Protein AF-A0A0U9HNI1-F1 (afdb_monomer_lite)

Foldseek 3Di:
DDDDDDDPDDQAQEEDEDEPFQADQDQQQPPDQNVDPGHYHYDYPPPRALVVPDDDDDDDPCVPPPDDDQDFDPPQCVCCCRNVRNHDDDVVSVLVRLLVSLLVCCVVCVPDAEAEDPDSSCRVCLVVSCVNNVHHYHYVSVVVVVVSCVSVPDDDDD

Sequence (158 aa):
MKFKGGYTNYGQTIGILMLDTIFPRLPGDIGNAETFDFPVKYKIVKGAQPNKIMGIGVGWSSYDIPVIIKGMKEDAIFPSVFIGNKPDLDLEILNYEIKEMTEEFITENPDAGAIILECTNMCPFTRMIHDISGLPVFDINNLVNFIHYSVKPRKYII

Secondary structure (DSSP, 8-state):
-------S-----EEEEE-S--S---TTSTTSGGG-SS-EEEEE-TT--HHHH--S-----TTTS-----PPPTT-HHHHHHTTT-S---HHHHHHHHHHHHHHHHHH-TT---EE--SGGGGGGHHHHHHHH-S-EE-HHHHHHHHHHHHS---S--

Organism: NCBI:txid224999

pLDDT: mean 91.51, std 9.07, range [52.62, 98.56]

Radius of gyration: 18.21 Å; chains: 1; bounding box: 40×43×54 Å

Structure (mmCIF, N/CA/C/O backbone):
data_AF-A0A0U9HNI1-F1
#
_entry.id   AF-A0A0U9HNI1-F1
#
loop_
_atom_site.group_PDB
_atom_site.id
_atom_site.type_symbol
_atom_site.label_atom_id
_atom_site.label_alt_id
_atom_site.label_comp_id
_atom_site.label_asym_id
_atom_site.label_entity_id
_atom_site.label_seq_id
_atom_site.pdbx_PDB_ins_code
_atom_site.Cartn_x
_atom_site.Cartn_y
_atom_site.Cartn_z
_atom_site.occupancy
_atom_site.B_iso_or_equiv
_atom_site.auth_seq_id
_atom_site.auth_comp_id
_atom_site.auth_asym_id
_atom_site.auth_atom_id
_atom_site.pdbx_PDB_model_num
ATOM 1 N N . MET A 1 1 ? 9.186 -17.633 -36.500 1.00 71.75 1 MET A N 1
ATOM 2 C CA . MET A 1 1 ? 8.916 -16.688 -35.392 1.00 71.75 1 MET A CA 1
ATOM 3 C C . MET A 1 1 ? 9.961 -15.580 -35.452 1.00 71.75 1 MET A C 1
ATOM 5 O O . MET A 1 1 ? 11.132 -15.910 -35.574 1.00 71.75 1 MET A O 1
ATOM 9 N N . LYS A 1 2 ? 9.571 -14.298 -35.470 1.00 84.38 2 LYS A N 1
ATOM 10 C CA . LYS A 1 2 ? 10.513 -13.161 -35.432 1.00 84.38 2 LYS A CA 1
ATOM 11 C C . LYS A 1 2 ? 10.473 -12.548 -34.032 1.00 84.38 2 LYS A C 1
ATOM 13 O O . LYS A 1 2 ? 9.384 -12.291 -33.531 1.00 84.38 2 LYS A O 1
ATOM 18 N N . PHE A 1 3 ? 11.633 -12.314 -33.428 1.00 86.81 3 PHE A N 1
ATOM 19 C CA . PHE A 1 3 ? 11.764 -11.659 -32.125 1.00 86.81 3 PHE A CA 1
ATOM 20 C C . PHE A 1 3 ? 12.375 -10.268 -32.310 1.00 86.81 3 PHE A C 1
ATOM 22 O O . PHE A 1 3 ? 13.260 -10.090 -33.146 1.00 86.81 3 PHE A O 1
ATOM 29 N N . LYS A 1 4 ? 11.901 -9.280 -31.542 1.00 88.50 4 LYS A N 1
ATOM 30 C CA . LYS A 1 4 ? 12.436 -7.913 -31.539 1.00 88.50 4 LYS A CA 1
ATOM 31 C C . LYS A 1 4 ? 13.211 -7.678 -30.242 1.00 88.50 4 LYS A C 1
ATOM 33 O O . LYS A 1 4 ? 12.624 -7.742 -29.166 1.00 88.50 4 LYS A O 1
ATOM 38 N N . GLY A 1 5 ? 14.513 -7.422 -30.365 1.00 92.19 5 GLY A N 1
ATOM 39 C CA . GLY A 1 5 ? 15.372 -7.016 -29.249 1.00 92.19 5 GLY A CA 1
ATOM 40 C C . GLY A 1 5 ? 15.296 -5.510 -28.948 1.00 92.19 5 GLY A C 1
ATOM 41 O O . GLY A 1 5 ? 14.479 -4.796 -29.530 1.00 92.19 5 GLY A O 1
ATOM 42 N N . GLY A 1 6 ? 16.178 -5.022 -28.068 1.00 93.88 6 GLY A N 1
ATOM 43 C CA . GLY A 1 6 ? 16.322 -3.594 -27.723 1.00 93.88 6 GLY A CA 1
ATOM 44 C C . GLY A 1 6 ? 16.279 -3.272 -26.225 1.00 93.88 6 GLY A C 1
ATOM 45 O O . GLY A 1 6 ? 16.478 -2.124 -25.841 1.00 93.88 6 GLY A O 1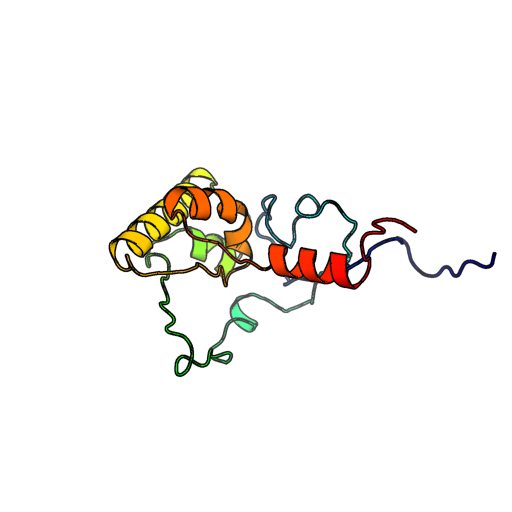
ATOM 46 N N . TYR A 1 7 ? 16.044 -4.273 -25.378 1.00 89.81 7 TYR A N 1
ATOM 47 C CA . TYR A 1 7 ? 16.018 -4.140 -23.923 1.00 89.81 7 TYR A CA 1
ATOM 48 C C . TYR A 1 7 ? 16.934 -5.165 -23.255 1.00 89.81 7 TYR A C 1
ATOM 50 O O . TYR A 1 7 ? 17.204 -6.229 -23.811 1.00 89.81 7 TYR A O 1
ATOM 58 N N . THR A 1 8 ? 17.391 -4.843 -22.048 1.00 90.69 8 THR A N 1
ATOM 59 C CA . THR A 1 8 ? 18.183 -5.757 -21.214 1.00 90.69 8 THR A CA 1
ATOM 60 C C . THR A 1 8 ? 17.324 -6.879 -20.628 1.00 90.69 8 THR A C 1
ATOM 62 O O . THR A 1 8 ? 17.759 -8.021 -20.596 1.00 90.69 8 THR A O 1
ATOM 65 N N . ASN A 1 9 ? 16.089 -6.568 -20.214 1.00 91.25 9 ASN A N 1
ATOM 66 C CA . ASN A 1 9 ? 15.159 -7.505 -19.575 1.00 91.25 9 ASN A CA 1
ATOM 67 C C . ASN A 1 9 ? 13.801 -7.498 -20.299 1.00 91.25 9 ASN A C 1
ATOM 69 O O . ASN A 1 9 ? 13.377 -6.450 -20.790 1.00 91.25 9 ASN A O 1
ATOM 73 N N . TYR A 1 10 ? 13.109 -8.642 -20.313 1.00 92.12 10 TYR A N 1
ATOM 74 C CA . TYR A 1 10 ? 11.819 -8.856 -20.990 1.00 92.12 10 TYR A CA 1
ATOM 75 C C . TYR A 1 10 ? 10.850 -9.634 -20.086 1.00 92.12 10 TYR A C 1
ATOM 77 O O . TYR A 1 10 ? 11.265 -10.206 -19.082 1.00 92.12 10 TYR A O 1
ATOM 85 N N . GLY A 1 11 ? 9.569 -9.689 -20.467 1.00 91.00 11 GLY A N 1
ATOM 86 C CA . GLY A 1 11 ? 8.558 -10.535 -19.819 1.00 91.00 11 GLY A CA 1
ATOM 87 C C . GLY A 1 11 ? 7.748 -9.862 -18.709 1.00 91.00 11 GLY A C 1
ATOM 88 O O . GLY A 1 11 ? 6.872 -10.508 -18.145 1.00 91.00 11 GLY A O 1
ATOM 89 N N . GLN A 1 12 ? 7.994 -8.584 -18.406 1.00 93.81 12 GLN A N 1
ATOM 90 C CA . GLN A 1 12 ? 7.215 -7.844 -17.409 1.00 93.81 12 GLN A CA 1
ATOM 91 C C . GLN A 1 12 ? 5.794 -7.584 -17.913 1.00 93.81 12 GLN A C 1
ATOM 93 O O . GLN A 1 12 ? 5.601 -7.233 -19.076 1.00 93.81 12 GLN A O 1
ATOM 98 N N . THR A 1 13 ? 4.809 -7.739 -17.029 1.00 91.94 13 THR A N 1
ATOM 99 C CA . THR A 1 13 ? 3.389 -7.582 -17.382 1.00 91.94 13 THR A CA 1
ATOM 100 C C . THR A 1 13 ? 2.874 -6.179 -17.069 1.00 91.94 13 THR A C 1
ATOM 102 O O . THR A 1 13 ? 2.091 -5.623 -17.834 1.00 91.94 13 THR A O 1
ATOM 105 N N . ILE A 1 14 ? 3.338 -5.591 -15.963 1.00 95.19 14 ILE A N 1
ATOM 106 C CA . ILE A 1 14 ? 2.917 -4.269 -15.484 1.00 95.19 14 ILE A CA 1
ATOM 107 C C . ILE A 1 14 ? 4.148 -3.402 -15.225 1.00 95.19 14 ILE A C 1
ATOM 109 O O . ILE A 1 14 ? 5.171 -3.888 -14.739 1.00 95.19 14 ILE A O 1
ATOM 113 N N . GLY A 1 15 ? 4.052 -2.116 -15.566 1.00 95.38 15 GLY A N 1
ATOM 114 C CA . GLY A 1 15 ? 5.028 -1.097 -15.189 1.00 95.38 15 GLY A CA 1
ATOM 115 C C . GLY A 1 15 ? 4.555 -0.305 -13.972 1.00 95.38 15 GLY A C 1
ATOM 116 O O . GLY A 1 15 ? 3.400 0.103 -13.928 1.00 95.38 15 GLY A O 1
ATOM 117 N N . ILE A 1 16 ? 5.451 -0.063 -13.018 1.00 96.56 16 ILE A N 1
ATOM 118 C CA . ILE A 1 16 ? 5.187 0.691 -11.791 1.00 96.56 16 ILE A CA 1
ATOM 119 C C . ILE A 1 16 ? 6.161 1.870 -11.739 1.00 96.56 16 ILE A C 1
ATOM 121 O O . ILE A 1 16 ? 7.384 1.696 -11.808 1.00 96.56 16 ILE A O 1
ATOM 125 N N . LEU A 1 17 ? 5.613 3.082 -11.651 1.00 96.44 17 LEU A N 1
ATOM 126 C CA . LEU A 1 17 ? 6.398 4.295 -11.454 1.00 96.44 17 LEU A CA 1
ATOM 127 C C . LEU A 1 17 ? 6.681 4.469 -9.962 1.00 96.44 17 LEU A C 1
ATOM 129 O O . LEU A 1 17 ? 5.757 4.490 -9.157 1.00 96.44 17 LEU A O 1
ATOM 133 N N . MET A 1 18 ? 7.957 4.596 -9.612 1.00 96.12 18 MET A N 1
ATOM 134 C CA . MET A 1 18 ? 8.408 4.726 -8.229 1.00 96.12 18 MET A CA 1
ATOM 135 C C . MET A 1 18 ? 8.871 6.150 -7.952 1.00 96.12 18 MET A C 1
ATOM 137 O O . MET A 1 18 ? 9.552 6.759 -8.784 1.00 96.12 18 MET A O 1
ATOM 141 N N . LEU A 1 19 ? 8.544 6.652 -6.765 1.00 94.62 19 LEU A N 1
ATOM 142 C CA . LEU A 1 19 ? 9.154 7.866 -6.233 1.00 94.62 19 LEU A CA 1
ATOM 143 C C . LEU A 1 19 ? 10.663 7.665 -6.023 1.00 94.62 19 LEU A C 1
ATOM 145 O O . LEU A 1 19 ? 11.146 6.544 -5.853 1.00 94.62 19 LEU A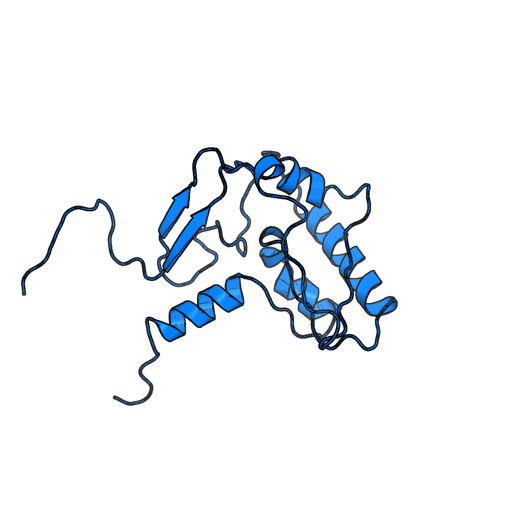 O 1
ATOM 149 N N . ASP A 1 20 ? 11.402 8.769 -6.038 1.00 95.12 20 ASP A N 1
ATOM 150 C CA . ASP A 1 20 ? 12.853 8.802 -5.833 1.00 95.12 20 ASP A CA 1
ATOM 151 C C . ASP A 1 20 ? 13.168 8.753 -4.326 1.00 95.12 20 ASP A C 1
ATOM 153 O O . ASP A 1 20 ? 13.470 9.765 -3.690 1.00 95.12 20 ASP A O 1
ATOM 157 N N . THR A 1 21 ? 12.969 7.570 -3.738 1.00 94.06 21 THR A N 1
ATOM 158 C CA . THR A 1 21 ? 13.020 7.294 -2.289 1.00 94.06 21 THR A CA 1
ATOM 159 C C . THR A 1 21 ? 14.033 6.201 -1.957 1.00 94.06 21 THR A C 1
ATOM 161 O O . THR A 1 21 ? 14.311 5.352 -2.802 1.00 94.06 21 THR A O 1
ATOM 164 N N . ILE A 1 22 ? 14.526 6.183 -0.716 1.00 93.81 22 ILE A N 1
ATOM 165 C CA . ILE A 1 22 ? 15.559 5.253 -0.232 1.00 93.81 22 ILE A CA 1
ATOM 166 C C . ILE A 1 22 ? 15.128 4.396 0.964 1.00 93.81 22 ILE A C 1
ATOM 168 O O . ILE A 1 22 ? 15.885 3.515 1.359 1.00 93.81 22 ILE A O 1
ATOM 172 N N . PHE A 1 23 ? 13.962 4.657 1.562 1.00 94.12 23 PHE A N 1
ATOM 173 C CA . PHE A 1 23 ? 13.507 3.889 2.721 1.00 94.12 23 PHE A CA 1
ATOM 174 C C . PHE A 1 23 ? 13.334 2.393 2.391 1.00 94.12 23 PHE A C 1
ATOM 176 O O . PHE A 1 23 ? 13.050 2.049 1.233 1.00 94.12 23 PHE A O 1
ATOM 183 N N . PRO A 1 24 ? 13.465 1.486 3.380 1.00 94.25 24 PRO A N 1
ATOM 184 C CA . PRO A 1 24 ? 13.330 0.058 3.129 1.00 94.25 24 PRO A CA 1
ATOM 185 C C . PRO A 1 24 ? 11.902 -0.306 2.711 1.00 94.25 24 PRO A C 1
ATOM 187 O O . PRO A 1 24 ? 10.917 0.131 3.304 1.00 94.25 24 PRO A O 1
ATOM 190 N N . ARG A 1 25 ? 11.793 -1.133 1.671 1.00 95.38 25 ARG A N 1
ATOM 191 C CA . ARG A 1 25 ? 10.523 -1.584 1.092 1.00 95.38 25 ARG A CA 1
ATOM 192 C C . ARG A 1 25 ? 10.238 -2.996 1.595 1.00 95.38 25 ARG A C 1
ATOM 194 O O . ARG A 1 25 ? 10.869 -3.942 1.131 1.00 95.38 25 ARG A O 1
ATOM 201 N N . LEU A 1 26 ? 9.325 -3.145 2.550 1.00 95.94 26 LEU A N 1
ATOM 202 C CA . LEU A 1 26 ? 8.920 -4.458 3.069 1.00 95.94 26 LEU A CA 1
ATOM 203 C C . LEU A 1 26 ? 8.185 -5.276 1.990 1.00 95.94 26 LEU A C 1
ATOM 205 O O . LEU A 1 26 ? 7.558 -4.675 1.116 1.00 95.94 26 LEU A O 1
ATOM 209 N N . PRO A 1 27 ? 8.210 -6.620 2.026 1.00 96.44 27 PRO A N 1
ATOM 210 C CA . PRO A 1 27 ? 7.280 -7.420 1.233 1.00 96.44 27 PRO A CA 1
ATOM 211 C C . PRO A 1 27 ? 5.834 -6.988 1.510 1.00 96.44 27 PRO A C 1
ATOM 213 O O . PRO A 1 27 ? 5.457 -6.757 2.657 1.00 96.44 27 PRO A O 1
ATOM 216 N N . GLY A 1 28 ? 5.041 -6.818 0.455 1.00 96.00 28 GLY A N 1
ATOM 217 C CA . GLY A 1 28 ? 3.738 -6.153 0.516 1.00 96.00 28 GLY A CA 1
ATOM 218 C C . GLY A 1 28 ? 3.790 -4.670 0.134 1.00 96.00 28 GLY A C 1
ATOM 219 O O . GLY A 1 28 ? 2.768 -4.108 -0.236 1.00 96.00 28 GLY A O 1
ATOM 220 N N . ASP A 1 29 ? 4.955 -4.022 0.130 1.00 97.06 29 ASP A N 1
ATOM 221 C CA . ASP A 1 29 ? 5.115 -2.708 -0.492 1.00 97.06 29 ASP A CA 1
ATOM 222 C C . ASP A 1 29 ? 5.145 -2.862 -2.017 1.00 97.06 29 ASP A C 1
ATOM 224 O O . ASP A 1 29 ? 5.851 -3.720 -2.551 1.00 97.06 29 ASP A O 1
ATOM 228 N N . ILE A 1 30 ? 4.430 -2.001 -2.739 1.00 96.44 30 ILE A N 1
ATOM 229 C CA . ILE A 1 30 ? 4.370 -2.033 -4.207 1.00 96.44 30 ILE A CA 1
ATOM 230 C C . ILE A 1 30 ? 5.757 -1.983 -4.881 1.00 96.44 30 ILE A C 1
ATOM 232 O O . ILE A 1 30 ? 5.951 -2.546 -5.959 1.00 96.44 30 ILE A O 1
ATOM 236 N N . GLY A 1 31 ? 6.731 -1.325 -4.251 1.00 96.31 31 GLY A N 1
ATOM 237 C CA . GLY A 1 31 ? 8.114 -1.202 -4.703 1.00 96.31 31 GLY A CA 1
ATOM 238 C C . GLY A 1 31 ? 9.015 -2.394 -4.384 1.00 96.31 31 GLY A C 1
ATOM 239 O O . GLY A 1 31 ? 10.151 -2.411 -4.855 1.00 96.31 31 GLY A O 1
ATOM 240 N N . ASN A 1 32 ? 8.551 -3.367 -3.596 1.00 96.94 32 ASN A N 1
ATOM 241 C CA . ASN A 1 32 ? 9.284 -4.601 -3.336 1.00 96.94 32 ASN A CA 1
ATOM 242 C C . ASN A 1 32 ? 8.928 -5.656 -4.400 1.00 96.94 32 ASN A C 1
ATOM 244 O O . ASN A 1 32 ? 7.759 -5.946 -4.646 1.00 96.94 32 ASN A O 1
ATOM 248 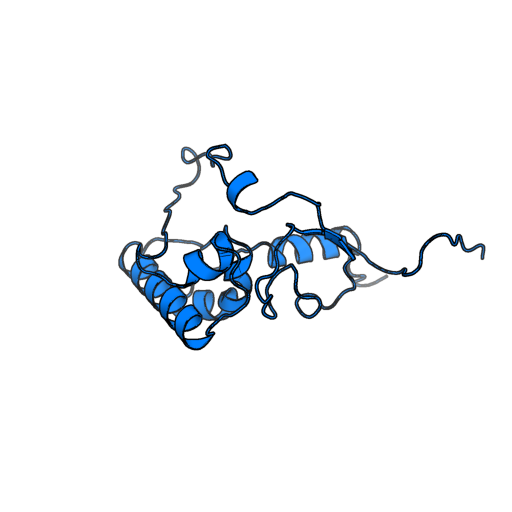N N . ALA A 1 33 ? 9.950 -6.239 -5.030 1.00 94.88 33 ALA A N 1
ATOM 249 C CA . ALA A 1 33 ? 9.785 -7.218 -6.103 1.00 94.88 33 ALA A CA 1
ATOM 250 C C . ALA A 1 33 ? 9.138 -8.543 -5.653 1.00 94.88 33 ALA A C 1
ATOM 252 O O . ALA A 1 33 ? 8.598 -9.254 -6.494 1.00 94.88 33 ALA A O 1
ATOM 253 N N . GLU A 1 34 ? 9.178 -8.872 -4.359 1.00 96.12 34 GLU A N 1
ATOM 254 C CA . GLU A 1 34 ? 8.553 -10.068 -3.776 1.00 96.12 34 GLU A CA 1
ATOM 255 C C . GLU A 1 34 ? 7.045 -9.893 -3.531 1.00 96.12 34 GLU A C 1
ATOM 257 O O . GLU A 1 34 ? 6.353 -10.862 -3.231 1.00 96.12 34 GLU A O 1
ATOM 262 N N . THR A 1 35 ? 6.511 -8.676 -3.677 1.00 97.38 35 THR A N 1
ATOM 263 C CA . THR A 1 35 ? 5.086 -8.374 -3.455 1.00 97.38 35 THR A CA 1
ATOM 264 C C . THR A 1 35 ? 4.168 -9.002 -4.506 1.00 97.38 35 THR A C 1
ATOM 266 O O . THR A 1 35 ? 3.005 -9.280 -4.215 1.00 97.38 35 THR A O 1
ATOM 269 N N . PHE A 1 36 ? 4.664 -9.235 -5.725 1.00 96.69 36 PHE A N 1
ATOM 270 C CA . PHE A 1 36 ? 3.876 -9.782 -6.830 1.00 96.69 36 PHE A CA 1
ATOM 271 C C . PHE A 1 36 ? 4.435 -11.128 -7.290 1.00 96.69 36 PHE A C 1
ATOM 273 O O . PHE A 1 36 ? 5.638 -11.286 -7.483 1.00 96.69 36 PHE A O 1
ATOM 280 N N . ASP A 1 37 ? 3.547 -12.083 -7.557 1.00 95.44 37 ASP A N 1
ATOM 281 C CA . ASP A 1 37 ? 3.878 -13.402 -8.111 1.00 95.44 37 ASP A CA 1
ATOM 282 C C . ASP A 1 37 ? 4.068 -13.382 -9.644 1.00 95.44 37 ASP A C 1
ATOM 284 O O . ASP A 1 37 ? 4.274 -14.416 -10.286 1.00 95.44 37 ASP A O 1
ATOM 288 N N . PHE A 1 38 ? 4.040 -12.191 -10.246 1.00 95.25 38 PHE A N 1
ATOM 289 C CA . PHE A 1 38 ? 4.313 -11.948 -11.656 1.00 95.25 38 PHE A CA 1
ATOM 290 C C . PHE A 1 38 ? 5.363 -10.845 -11.845 1.00 95.25 38 PHE A C 1
ATOM 292 O O . PHE A 1 38 ? 5.466 -9.913 -11.048 1.00 95.25 38 PHE A O 1
ATOM 299 N N . PRO A 1 39 ? 6.132 -10.890 -12.948 1.00 94.56 39 PRO A N 1
ATOM 300 C CA . PRO A 1 39 ? 7.183 -9.915 -13.196 1.00 94.56 39 PRO A CA 1
ATOM 301 C C . PRO A 1 39 ? 6.606 -8.518 -13.454 1.00 94.56 39 PRO A C 1
ATOM 303 O O . PRO A 1 39 ? 5.853 -8.294 -14.411 1.00 94.56 39 PRO A O 1
ATOM 306 N N . VAL A 1 40 ? 7.039 -7.558 -12.642 1.00 95.88 40 VAL A N 1
ATOM 307 C CA . VAL A 1 40 ? 6.761 -6.127 -12.803 1.00 95.88 40 VAL A CA 1
ATOM 308 C C . VAL A 1 40 ? 8.017 -5.368 -13.227 1.00 95.88 40 VAL A C 1
ATOM 310 O O . VAL A 1 40 ? 9.148 -5.812 -13.026 1.00 95.88 40 VAL A O 1
ATOM 313 N N . LYS A 1 41 ? 7.829 -4.212 -13.865 1.00 95.44 41 LYS A N 1
ATOM 314 C CA . LYS A 1 41 ? 8.911 -3.307 -14.254 1.00 95.44 41 LYS A CA 1
ATOM 315 C C . LYS A 1 41 ? 8.850 -2.038 -13.425 1.00 95.44 41 LYS A C 1
ATOM 317 O O . LYS A 1 41 ? 7.941 -1.236 -13.604 1.00 95.44 41 LYS A O 1
ATOM 322 N N . TYR A 1 42 ? 9.873 -1.799 -12.621 1.00 96.12 42 TYR A N 1
ATOM 323 C CA . TYR A 1 42 ? 10.006 -0.543 -11.894 1.00 96.12 42 TYR A CA 1
ATOM 324 C C . TYR A 1 42 ? 10.662 0.541 -12.745 1.00 96.12 42 TYR A C 1
ATOM 326 O O . TYR A 1 42 ? 11.609 0.293 -13.500 1.00 96.12 42 TYR A O 1
ATOM 334 N N . LYS A 1 43 ? 10.177 1.774 -12.599 1.00 96.50 43 LYS A N 1
ATOM 335 C CA . LYS A 1 43 ? 10.814 2.965 -13.157 1.00 96.50 43 LYS A CA 1
ATOM 336 C C . LYS A 1 43 ? 10.787 4.088 -12.131 1.00 96.50 43 LYS A C 1
ATOM 338 O O . LYS A 1 43 ? 9.733 4.642 -11.848 1.00 96.50 43 LYS A O 1
ATOM 343 N N . ILE A 1 44 ? 11.962 4.457 -11.631 1.00 96.94 44 ILE A N 1
ATOM 344 C CA . ILE A 1 44 ? 12.109 5.615 -10.746 1.00 96.94 44 ILE A CA 1
ATOM 345 C C . ILE A 1 44 ? 11.865 6.897 -11.548 1.00 96.94 44 ILE A C 1
ATOM 347 O O . ILE A 1 44 ? 12.468 7.107 -12.612 1.00 96.94 44 ILE A O 1
ATOM 351 N N . VAL A 1 45 ? 10.989 7.749 -11.026 1.00 96.69 45 VAL A N 1
ATOM 352 C CA . VAL A 1 45 ? 10.739 9.102 -11.520 1.00 96.69 45 VAL A CA 1
ATOM 353 C C . VAL A 1 45 ? 11.696 10.041 -10.793 1.00 96.69 45 VAL A C 1
ATOM 355 O O . VAL A 1 45 ? 11.443 10.470 -9.671 1.00 96.69 45 VAL A O 1
ATOM 358 N N . LYS A 1 46 ? 12.836 10.330 -11.428 1.00 95.62 46 LYS A N 1
ATOM 359 C CA . LYS A 1 46 ? 13.904 11.144 -10.830 1.00 95.62 46 LYS A CA 1
ATOM 360 C C . LYS A 1 46 ? 13.375 12.493 -10.345 1.00 95.62 46 LYS A C 1
ATOM 362 O O . LYS A 1 46 ? 12.721 13.207 -11.102 1.00 95.62 46 LYS A O 1
ATOM 367 N N . GLY A 1 47 ? 13.703 12.848 -9.105 1.00 92.38 47 GLY A N 1
ATOM 368 C CA . GLY A 1 47 ? 13.291 14.107 -8.483 1.00 92.38 47 GLY A CA 1
ATOM 369 C C . GLY A 1 47 ? 11.861 14.135 -7.930 1.00 92.38 47 GLY A C 1
ATOM 370 O O . GLY A 1 47 ? 11.511 15.122 -7.279 1.00 92.38 47 GLY A O 1
ATOM 371 N N . ALA A 1 48 ? 11.062 13.078 -8.124 1.00 91.69 48 ALA A N 1
ATOM 372 C CA . ALA A 1 48 ? 9.758 12.918 -7.486 1.00 91.69 48 ALA A CA 1
ATOM 373 C C . ALA A 1 48 ? 9.943 12.447 -6.034 1.00 91.69 48 ALA A C 1
ATOM 375 O O . ALA A 1 48 ? 9.882 11.257 -5.734 1.00 91.69 48 ALA A O 1
ATOM 376 N N . GLN A 1 49 ? 10.231 13.396 -5.145 1.00 87.38 49 GLN A N 1
ATOM 377 C CA . GLN A 1 49 ? 10.389 13.160 -3.708 1.00 87.38 49 GLN A CA 1
ATOM 378 C C . GLN A 1 49 ? 9.046 13.334 -2.979 1.00 87.38 49 GLN A C 1
ATOM 380 O O . GLN A 1 49 ? 8.233 14.143 -3.435 1.00 87.38 49 GLN A O 1
ATOM 385 N N . PRO A 1 50 ? 8.806 12.643 -1.843 1.00 84.81 50 PRO A N 1
ATOM 386 C CA . PRO A 1 50 ? 7.534 12.722 -1.122 1.00 84.81 50 PRO A CA 1
ATOM 387 C C . PRO A 1 50 ? 7.083 14.163 -0.850 1.00 84.81 50 PRO A C 1
ATOM 389 O O . PRO A 1 50 ? 5.974 14.543 -1.212 1.00 84.81 50 PRO A O 1
ATOM 392 N N . ASN A 1 51 ? 7.974 15.009 -0.331 1.00 83.31 51 ASN A N 1
ATOM 393 C CA . ASN A 1 51 ? 7.708 16.421 -0.028 1.00 83.31 51 ASN A CA 1
ATOM 394 C C . ASN A 1 51 ? 7.372 17.310 -1.245 1.00 83.31 51 ASN A C 1
ATOM 396 O O . ASN A 1 51 ? 6.976 18.456 -1.060 1.00 83.31 51 ASN A O 1
ATOM 400 N N . LYS A 1 52 ? 7.567 16.822 -2.476 1.00 82.44 52 LYS A N 1
ATOM 401 C CA . LYS A 1 52 ? 7.241 17.541 -3.720 1.00 82.44 52 LYS A CA 1
ATOM 402 C C . LYS A 1 52 ? 5.957 17.052 -4.380 1.00 82.44 52 LYS A C 1
ATOM 404 O O . LYS A 1 52 ? 5.418 17.758 -5.225 1.00 82.44 52 LYS A O 1
ATOM 409 N N . ILE A 1 53 ? 5.531 15.831 -4.060 1.00 79.75 53 ILE A N 1
ATOM 410 C CA . ILE A 1 53 ? 4.372 15.175 -4.678 1.00 79.75 53 ILE A CA 1
ATOM 411 C C . ILE A 1 53 ? 3.168 15.194 -3.737 1.00 79.75 53 ILE A C 1
ATOM 413 O O . ILE A 1 53 ? 2.040 15.330 -4.201 1.00 79.75 53 ILE A O 1
ATOM 417 N N . MET A 1 54 ? 3.398 15.093 -2.427 1.00 74.31 54 MET A N 1
ATOM 418 C CA . MET A 1 54 ? 2.334 15.209 -1.435 1.00 74.31 54 MET A CA 1
ATOM 419 C C . MET A 1 54 ? 1.831 16.656 -1.387 1.00 74.31 54 MET A C 1
ATOM 421 O O . MET A 1 54 ? 2.602 17.585 -1.150 1.00 74.31 54 MET A O 1
ATOM 425 N N . GLY A 1 55 ? 0.535 16.847 -1.632 1.00 65.94 55 GLY A N 1
ATOM 426 C CA . GLY A 1 55 ? -0.119 18.152 -1.658 1.00 65.94 55 GLY A CA 1
ATOM 427 C C . GLY A 1 55 ? -1.642 18.032 -1.609 1.00 65.94 55 GLY A C 1
ATOM 428 O O . GLY A 1 55 ? -2.203 16.950 -1.768 1.00 65.94 55 GLY A O 1
ATOM 429 N N . ILE A 1 56 ? -2.317 19.160 -1.387 1.00 55.59 56 ILE A N 1
ATOM 430 C CA . ILE A 1 56 ? -3.781 19.246 -1.331 1.00 55.59 56 ILE A CA 1
ATOM 431 C C . ILE A 1 56 ? -4.285 19.348 -2.776 1.00 55.59 56 ILE A C 1
ATOM 433 O O . ILE A 1 56 ? -4.152 20.401 -3.396 1.00 55.59 56 ILE A O 1
ATOM 437 N N . GLY A 1 57 ? -4.796 18.262 -3.357 1.00 52.62 57 GLY A N 1
ATOM 438 C CA . GLY A 1 57 ? -5.180 18.305 -4.777 1.00 52.62 57 GLY A CA 1
ATOM 439 C C . GLY A 1 57 ? -5.973 17.129 -5.333 1.00 52.62 57 GLY A C 1
ATOM 440 O O . GLY A 1 57 ? -6.468 17.226 -6.453 1.00 52.62 57 GLY A O 1
ATOM 441 N N . VAL A 1 58 ? -6.142 16.050 -4.573 1.00 55.06 58 VAL A N 1
ATOM 442 C CA . VAL A 1 58 ? -7.063 14.965 -4.918 1.00 55.06 58 VAL A CA 1
ATOM 443 C C . VAL A 1 58 ? -8.081 14.846 -3.793 1.00 55.06 58 VAL A C 1
ATOM 445 O O . VAL A 1 58 ? -7.722 14.672 -2.634 1.00 55.06 58 VAL A O 1
ATOM 448 N N . GLY A 1 59 ? -9.350 15.055 -4.127 1.00 55.06 59 GLY A N 1
ATOM 449 C CA . GLY A 1 59 ? -10.467 14.911 -3.203 1.00 55.06 59 GLY A CA 1
ATOM 450 C C . GLY A 1 59 ? -11.365 13.773 -3.665 1.00 55.06 59 GLY A C 1
ATOM 451 O O . GLY A 1 59 ? -11.509 13.527 -4.861 1.00 55.06 59 GLY A O 1
ATOM 452 N N . TRP A 1 60 ? -11.971 13.081 -2.715 1.00 68.12 60 TRP A N 1
ATOM 453 C CA . TRP A 1 60 ? -13.056 12.131 -2.943 1.00 68.12 60 TRP A CA 1
ATOM 454 C C . TRP A 1 60 ? -14.399 12.870 -2.904 1.00 68.12 60 TRP A C 1
ATOM 456 O O . TRP A 1 60 ? -14.556 13.839 -2.159 1.00 68.12 60 TRP A O 1
ATOM 466 N N . SER A 1 61 ? -15.382 12.414 -3.690 1.00 64.56 61 SER A N 1
ATOM 467 C CA . SER A 1 61 ? -16.768 12.876 -3.533 1.00 64.56 61 SER A CA 1
ATOM 468 C C . SER A 1 61 ? -17.324 12.284 -2.239 1.00 64.56 61 SER A C 1
ATOM 470 O O . SER A 1 61 ? -17.788 11.147 -2.218 1.00 64.56 61 SER A O 1
ATOM 472 N N . SER A 1 62 ? -17.261 13.045 -1.149 1.00 66.94 62 SER A N 1
ATOM 473 C CA . SER A 1 62 ? -17.888 12.671 0.125 1.00 66.94 62 SER A CA 1
ATOM 474 C C . SER A 1 62 ? -19.416 12.804 0.106 1.00 66.94 62 SER A C 1
ATOM 476 O O . SER A 1 62 ? -20.067 12.459 1.087 1.00 66.94 62 SER A O 1
ATOM 478 N N . TYR A 1 63 ? -19.997 13.311 -0.989 1.00 69.62 63 TYR A N 1
ATOM 479 C CA . TYR A 1 63 ? -21.445 13.476 -1.124 1.00 69.62 63 TYR A CA 1
ATOM 480 C C . TYR A 1 63 ? -22.167 12.138 -1.316 1.00 69.62 63 TYR A C 1
ATOM 482 O O . TYR A 1 63 ? -23.261 11.963 -0.788 1.00 69.62 63 TYR A O 1
ATOM 490 N N . ASP A 1 64 ? -21.551 11.197 -2.039 1.00 78.06 64 ASP A N 1
ATOM 491 C CA . ASP A 1 64 ? -22.195 9.935 -2.435 1.00 78.06 64 ASP A CA 1
ATOM 492 C C . ASP A 1 64 ? -21.774 8.748 -1.558 1.00 78.06 64 ASP A C 1
ATOM 494 O O . ASP A 1 64 ? -22.500 7.760 -1.448 1.00 78.06 64 ASP A O 1
ATOM 498 N N . ILE A 1 65 ? -20.594 8.834 -0.935 1.00 81.94 65 ILE A N 1
ATOM 499 C CA . ILE A 1 65 ? -20.022 7.781 -0.094 1.00 81.94 65 ILE A CA 1
ATOM 500 C C . ILE A 1 65 ? -19.548 8.430 1.211 1.00 81.94 65 ILE A C 1
ATOM 502 O O . ILE A 1 65 ? -18.663 9.289 1.165 1.00 81.94 65 ILE A O 1
ATOM 506 N N . PRO A 1 66 ? -20.093 8.037 2.377 1.00 85.69 66 PRO A N 1
ATOM 507 C CA . PRO A 1 66 ? -19.551 8.454 3.663 1.00 85.69 66 PRO A CA 1
ATOM 508 C C . PRO A 1 66 ? -18.108 7.962 3.799 1.00 85.69 66 PRO A C 1
ATOM 510 O O . PRO A 1 66 ? -17.850 6.759 3.786 1.00 85.69 66 PRO A O 1
ATOM 513 N N . VAL A 1 67 ? -17.163 8.894 3.911 1.00 88.12 67 VAL A N 1
ATOM 514 C CA . VAL A 1 67 ? -15.735 8.596 4.076 1.00 88.12 67 VAL A CA 1
ATOM 515 C C . VAL A 1 67 ? -15.275 9.115 5.428 1.00 88.12 67 VAL A C 1
ATOM 517 O O . VAL A 1 67 ? -15.519 10.271 5.774 1.00 88.12 67 VAL A O 1
ATOM 520 N N . ILE A 1 68 ? -14.572 8.261 6.164 1.00 90.38 68 ILE A N 1
ATOM 521 C CA . ILE A 1 68 ? -13.952 8.581 7.448 1.00 90.38 68 ILE A CA 1
ATOM 522 C C . ILE A 1 68 ? -12.444 8.502 7.239 1.00 90.38 68 ILE A C 1
ATOM 524 O O . ILE A 1 68 ? -11.936 7.501 6.736 1.00 90.38 68 ILE A O 1
ATOM 528 N N . ILE A 1 69 ? -11.732 9.569 7.594 1.00 90.81 69 ILE A N 1
ATOM 529 C CA . ILE A 1 69 ? -10.276 9.639 7.461 1.00 90.81 69 ILE A CA 1
ATOM 530 C C . ILE A 1 69 ? -9.680 9.452 8.851 1.00 90.81 69 ILE A C 1
ATOM 532 O O . ILE A 1 69 ? -9.881 10.294 9.725 1.00 90.81 69 ILE A O 1
ATOM 536 N N . LYS A 1 70 ? -8.919 8.373 9.041 1.00 92.50 70 LYS A N 1
ATOM 537 C CA . LYS A 1 70 ? -8.102 8.155 10.237 1.00 92.50 70 LYS A CA 1
ATOM 538 C C . LYS A 1 70 ? -6.634 8.285 9.849 1.00 92.50 70 LYS A C 1
ATOM 540 O O . LYS A 1 70 ? -6.141 7.549 8.998 1.00 92.50 70 LYS A O 1
ATOM 545 N N . GLY A 1 71 ? -5.966 9.264 10.449 1.00 90.50 71 GLY A N 1
ATOM 546 C CA . GLY A 1 71 ? -4.517 9.406 10.388 1.00 90.50 71 GLY A CA 1
ATOM 547 C C . GLY A 1 71 ? -3.844 8.723 11.576 1.00 90.50 71 GLY A C 1
ATOM 548 O O . GLY A 1 71 ? -4.493 8.384 12.566 1.00 90.50 71 GLY A O 1
ATOM 549 N N . MET A 1 72 ? -2.528 8.562 11.477 1.00 91.56 72 MET A N 1
ATOM 550 C CA . MET A 1 72 ? -1.686 8.172 12.608 1.00 91.56 72 MET A CA 1
ATOM 551 C C . MET A 1 72 ? -1.541 9.326 13.606 1.00 91.56 72 MET A C 1
ATOM 553 O O . MET A 1 72 ? -1.754 10.489 13.253 1.00 91.56 72 MET A O 1
ATOM 557 N N . LYS A 1 73 ? -1.156 9.003 14.844 1.00 90.94 73 LYS A N 1
ATOM 558 C CA . LYS A 1 73 ? -0.845 9.995 15.883 1.00 90.94 73 LYS A CA 1
ATOM 559 C C . LYS A 1 73 ? 0.320 10.891 15.455 1.00 90.94 73 LYS A C 1
ATOM 561 O O . LYS A 1 73 ? 1.175 10.479 14.672 1.00 90.94 73 LYS A O 1
ATOM 566 N N . GLU A 1 74 ? 0.352 12.120 15.968 1.00 88.94 74 GLU A N 1
ATOM 567 C CA . GLU A 1 74 ? 1.367 13.116 15.590 1.00 88.94 74 GLU A CA 1
ATOM 568 C C . GLU A 1 74 ? 2.799 12.677 15.934 1.00 88.94 74 GLU A C 1
ATOM 570 O O . GLU A 1 74 ? 3.744 13.052 15.240 1.00 88.94 74 GLU A O 1
ATOM 575 N N . ASP A 1 75 ? 2.961 11.873 16.983 1.00 90.62 75 ASP A N 1
ATOM 576 C CA . ASP A 1 75 ? 4.234 11.343 17.470 1.00 90.62 75 ASP A CA 1
ATOM 577 C C . ASP A 1 75 ? 4.605 9.974 16.877 1.00 90.62 75 ASP A C 1
ATOM 579 O O . ASP A 1 75 ? 5.658 9.430 17.218 1.00 90.62 75 ASP A O 1
ATOM 583 N N . ALA A 1 76 ? 3.793 9.440 15.957 1.00 91.88 76 ALA A N 1
ATOM 584 C CA . ALA A 1 76 ? 4.065 8.169 15.300 1.00 91.88 76 ALA A CA 1
ATOM 585 C C . ALA A 1 76 ? 5.368 8.212 14.479 1.00 91.88 76 ALA A C 1
ATOM 587 O O . ALA A 1 76 ? 5.682 9.162 13.750 1.00 91.88 76 ALA A O 1
ATOM 588 N N . ILE A 1 77 ? 6.125 7.124 14.544 1.00 92.31 77 ILE A N 1
ATOM 589 C CA . ILE A 1 77 ? 7.377 6.921 13.826 1.00 92.31 77 ILE A CA 1
ATOM 590 C C . ILE A 1 77 ? 7.116 6.571 12.363 1.00 92.31 77 ILE A C 1
ATOM 592 O O . ILE A 1 77 ? 7.901 6.993 11.506 1.00 92.31 77 ILE A O 1
ATOM 596 N N . PHE A 1 78 ? 6.022 5.875 12.047 1.00 93.50 78 PHE A N 1
ATOM 597 C CA . PHE A 1 78 ? 5.677 5.438 10.695 1.00 93.50 78 PHE A CA 1
ATOM 598 C C . PHE A 1 78 ? 5.695 6.586 9.670 1.00 93.50 78 PHE A C 1
ATOM 600 O O . PHE A 1 78 ? 6.454 6.486 8.697 1.00 93.50 78 PHE A O 1
ATOM 607 N N . PRO A 1 79 ? 4.987 7.723 9.861 1.00 87.81 79 PRO A N 1
ATOM 608 C CA . PRO A 1 79 ? 5.089 8.853 8.940 1.00 87.81 79 PRO A CA 1
ATOM 609 C C . PRO A 1 79 ? 6.525 9.376 8.842 1.00 87.81 79 PRO A C 1
ATOM 611 O O . PRO A 1 79 ? 7.004 9.673 7.750 1.00 87.81 79 PRO A O 1
ATOM 614 N N . SER A 1 80 ? 7.260 9.428 9.957 1.00 86.94 80 SER A N 1
ATOM 615 C CA . SER A 1 80 ? 8.645 9.908 9.968 1.00 86.94 80 SER A CA 1
ATOM 616 C C . SER A 1 80 ? 9.591 9.052 9.113 1.00 86.94 80 SER A C 1
ATOM 618 O O . SER A 1 80 ? 10.554 9.586 8.565 1.00 86.94 80 SER A O 1
ATOM 620 N N . VAL A 1 81 ? 9.327 7.747 8.982 1.00 86.94 81 VAL A N 1
ATOM 621 C CA . VAL A 1 81 ? 10.108 6.832 8.141 1.00 86.94 81 VAL A CA 1
ATOM 622 C C . VAL A 1 81 ? 9.783 7.059 6.667 1.00 86.94 81 VAL A C 1
ATOM 624 O O . VAL A 1 81 ? 10.687 7.333 5.877 1.00 86.94 81 VAL A O 1
ATOM 627 N N . PHE A 1 82 ? 8.502 7.005 6.293 1.00 87.12 82 PHE A N 1
ATOM 628 C CA . PHE A 1 82 ? 8.095 7.015 4.883 1.00 87.12 82 PHE A CA 1
ATOM 629 C C . PHE A 1 82 ? 8.033 8.422 4.272 1.00 87.12 82 PHE A C 1
ATOM 631 O O . PHE A 1 82 ? 8.555 8.641 3.178 1.00 87.12 82 PHE A O 1
ATOM 638 N N . ILE A 1 83 ? 7.474 9.404 4.987 1.00 85.31 83 ILE A N 1
ATOM 639 C CA . ILE A 1 83 ? 7.452 10.814 4.555 1.00 85.31 83 ILE A CA 1
ATOM 640 C C . ILE A 1 83 ? 8.844 11.430 4.700 1.00 85.31 83 ILE A C 1
ATOM 642 O O . ILE A 1 83 ? 9.308 12.136 3.804 1.00 85.31 83 ILE A O 1
ATOM 646 N N . GLY A 1 84 ? 9.526 11.131 5.810 1.00 84.56 84 GLY A N 1
ATOM 647 C CA . GLY A 1 84 ? 10.891 11.594 6.069 1.00 84.56 84 GLY A CA 1
ATOM 648 C C . GLY A 1 84 ? 11.967 10.860 5.264 1.00 84.56 84 GLY A C 1
ATOM 649 O O . GLY A 1 84 ? 13.122 11.277 5.295 1.00 84.56 84 GLY A O 1
ATOM 650 N N . ASN A 1 85 ? 11.599 9.807 4.523 1.00 88.88 85 ASN A N 1
ATOM 651 C CA . ASN A 1 85 ? 12.489 9.022 3.670 1.00 88.88 85 ASN A CA 1
ATOM 652 C C . ASN A 1 85 ? 13.741 8.509 4.410 1.00 88.88 85 ASN A C 1
ATOM 654 O O . ASN A 1 85 ? 14.864 8.615 3.909 1.00 88.88 85 ASN A O 1
ATOM 658 N N . LYS A 1 86 ? 13.546 7.991 5.628 1.00 91.38 86 LYS A N 1
ATOM 659 C CA . LYS A 1 86 ? 14.631 7.472 6.472 1.00 91.38 86 LYS A CA 1
ATOM 660 C C . LYS A 1 86 ? 15.111 6.106 5.960 1.00 91.38 86 LYS A C 1
ATOM 662 O O . LYS A 1 86 ? 14.287 5.311 5.516 1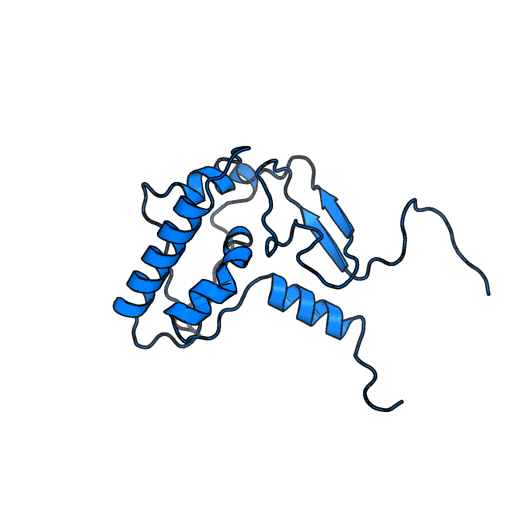.00 91.38 86 LYS A O 1
ATOM 667 N N . PRO A 1 87 ? 16.420 5.809 6.029 1.00 91.12 87 PRO A N 1
ATOM 668 C CA . PRO A 1 87 ? 16.977 4.559 5.509 1.00 91.12 87 PRO A CA 1
ATOM 669 C C . PRO A 1 87 ? 16.748 3.347 6.422 1.00 91.12 87 PRO A C 1
ATOM 671 O O . PRO A 1 87 ? 16.947 2.223 5.975 1.00 91.12 87 PRO A O 1
ATOM 674 N N . ASP A 1 88 ? 16.312 3.561 7.664 1.00 90.50 88 ASP A N 1
ATOM 675 C CA . ASP A 1 88 ? 16.105 2.518 8.666 1.00 90.50 88 ASP A CA 1
ATOM 676 C C . ASP A 1 88 ? 14.640 2.483 9.112 1.00 90.50 88 ASP A C 1
ATOM 678 O O . ASP A 1 88 ? 13.974 3.523 9.186 1.00 90.50 88 ASP A O 1
ATOM 682 N N . LEU A 1 89 ? 14.150 1.285 9.435 1.00 93.00 89 LEU A N 1
ATOM 683 C CA . LEU A 1 89 ? 12.830 1.069 10.020 1.00 93.00 89 LEU A CA 1
ATOM 684 C C . LEU A 1 89 ? 12.899 0.012 11.122 1.00 93.00 89 LEU A C 1
ATOM 686 O O . LEU A 1 89 ? 13.714 -0.907 11.050 1.00 93.00 89 LEU A O 1
ATOM 690 N N . ASP A 1 90 ? 12.006 0.129 12.102 1.00 94.88 90 ASP A N 1
ATOM 691 C CA . ASP A 1 90 ? 11.764 -0.883 13.130 1.00 94.88 90 ASP A CA 1
ATOM 692 C C . ASP A 1 90 ? 10.368 -1.471 12.918 1.00 94.88 90 ASP A C 1
ATOM 694 O O . ASP A 1 90 ? 9.357 -0.788 13.095 1.00 94.88 90 ASP A O 1
ATOM 698 N N . LEU A 1 91 ? 10.316 -2.734 12.498 1.00 94.31 91 LEU A N 1
ATOM 699 C CA . LEU A 1 91 ? 9.065 -3.391 12.144 1.00 94.31 91 LEU A CA 1
ATOM 700 C C . LEU A 1 91 ? 8.131 -3.569 13.348 1.00 94.31 91 LEU A C 1
ATOM 702 O O . LEU A 1 91 ? 6.917 -3.510 13.170 1.00 94.31 91 LEU A O 1
ATOM 706 N N . GLU A 1 92 ? 8.667 -3.749 14.556 1.00 96.25 92 GLU A N 1
ATOM 707 C CA . GLU A 1 92 ? 7.850 -3.901 15.763 1.00 96.25 92 GLU A CA 1
ATOM 708 C C . GLU A 1 92 ? 7.119 -2.597 16.087 1.00 96.25 92 GLU A C 1
ATOM 710 O O . GLU A 1 92 ? 5.921 -2.611 16.376 1.00 96.25 92 GLU A O 1
ATOM 715 N N . ILE A 1 93 ? 7.806 -1.458 15.940 1.00 95.50 93 ILE A N 1
ATOM 716 C CA . ILE A 1 93 ? 7.198 -0.132 16.111 1.00 95.50 93 ILE A CA 1
ATOM 717 C C . ILE A 1 93 ? 6.106 0.097 15.059 1.00 95.50 93 ILE A C 1
ATOM 719 O O . ILE A 1 93 ? 4.990 0.479 15.408 1.00 95.50 93 ILE A O 1
ATOM 723 N N . LEU A 1 94 ? 6.386 -0.183 13.779 1.00 95.25 94 LEU A N 1
ATOM 724 C CA . LEU A 1 94 ? 5.389 0.006 12.718 1.00 95.25 94 LEU A CA 1
ATOM 725 C C . LEU A 1 94 ? 4.162 -0.901 12.909 1.00 95.25 94 LEU A C 1
ATOM 727 O O . LEU A 1 94 ? 3.033 -0.455 12.702 1.00 95.25 94 LEU A O 1
ATOM 731 N N . ASN A 1 95 ? 4.368 -2.155 13.327 1.00 96.75 95 ASN A N 1
ATOM 732 C CA . ASN A 1 95 ? 3.280 -3.080 13.651 1.00 96.75 95 ASN A CA 1
ATOM 733 C C . ASN A 1 95 ? 2.413 -2.544 14.792 1.00 96.75 95 ASN A C 1
ATOM 735 O O . ASN A 1 95 ? 1.187 -2.565 14.681 1.00 96.75 95 ASN A O 1
ATOM 739 N N . TYR A 1 96 ? 3.039 -2.057 15.868 1.00 97.25 96 TYR A N 1
ATOM 740 C CA . TYR A 1 96 ? 2.330 -1.474 17.004 1.00 97.25 96 TYR A CA 1
ATOM 741 C C . TYR A 1 96 ? 1.465 -0.283 16.570 1.00 97.25 96 TYR A C 1
ATOM 743 O O . TYR A 1 96 ? 0.270 -0.267 16.855 1.00 97.25 96 TYR A O 1
ATOM 751 N N . GLU A 1 97 ? 2.031 0.668 15.826 1.00 97.25 97 GLU A N 1
ATOM 752 C CA . GLU A 1 97 ? 1.324 1.886 15.408 1.00 97.25 97 GLU A CA 1
ATOM 753 C C . GLU A 1 97 ? 0.157 1.595 14.455 1.00 97.25 97 GLU A C 1
ATOM 755 O O . GLU A 1 97 ? -0.919 2.181 14.591 1.00 97.25 97 GLU A O 1
ATOM 760 N N . ILE A 1 98 ? 0.324 0.659 13.512 1.00 97.38 98 ILE A N 1
ATOM 761 C CA . ILE A 1 98 ? -0.772 0.244 12.624 1.00 97.38 98 ILE A CA 1
ATOM 762 C C . ILE A 1 98 ? -1.867 -0.477 13.412 1.00 97.38 98 ILE A C 1
ATOM 764 O O . ILE A 1 98 ? -3.054 -0.234 13.176 1.00 97.38 98 ILE A O 1
ATOM 768 N N . LYS A 1 99 ? -1.486 -1.366 14.336 1.00 98.00 99 LYS A N 1
ATOM 769 C CA . LYS A 1 99 ? -2.437 -2.083 15.186 1.00 98.00 99 LYS A CA 1
ATOM 770 C C . LYS A 1 99 ? -3.262 -1.097 16.011 1.00 98.00 99 LYS A C 1
ATOM 772 O O . LYS A 1 99 ? -4.486 -1.144 15.944 1.00 98.00 99 LYS A O 1
ATOM 777 N N . GLU A 1 100 ? -2.595 -0.189 16.715 1.00 97.88 100 GLU A N 1
ATOM 778 C CA . GLU A 1 100 ? -3.226 0.821 17.563 1.00 97.88 100 GLU A CA 1
ATOM 779 C C . GLU A 1 100 ? -4.196 1.700 16.758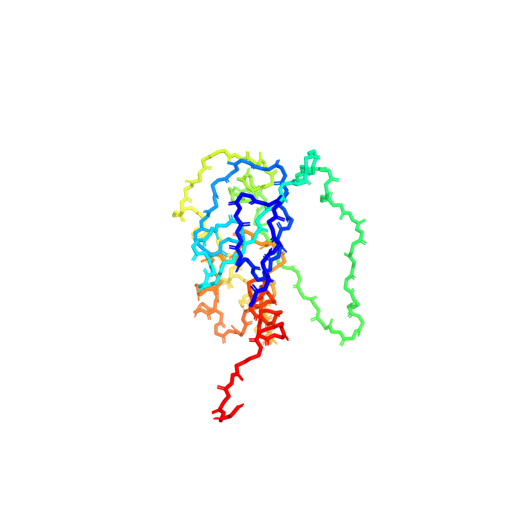 1.00 97.88 100 GLU A C 1
ATOM 781 O O . GLU A 1 100 ? -5.364 1.829 17.119 1.00 97.88 100 GLU A O 1
ATOM 786 N N . MET A 1 101 ? -3.762 2.216 15.601 1.00 97.31 101 MET A N 1
ATOM 787 C CA . MET A 1 101 ? -4.616 3.010 14.709 1.00 97.31 101 MET A CA 1
ATOM 788 C C . MET A 1 101 ? -5.853 2.230 14.235 1.00 97.31 101 MET A C 1
ATOM 790 O O . MET A 1 101 ? -6.939 2.801 14.124 1.00 97.31 101 MET A O 1
ATOM 794 N N . THR A 1 102 ? -5.702 0.933 13.947 1.00 97.69 102 THR A N 1
ATOM 795 C CA . THR A 1 102 ? -6.805 0.080 13.477 1.00 97.69 102 THR A CA 1
ATOM 796 C C . THR A 1 102 ? -7.811 -0.201 14.593 1.00 97.69 102 THR A C 1
ATOM 798 O O . THR A 1 102 ? -9.016 -0.103 14.366 1.00 97.69 102 THR A O 1
ATOM 801 N N . GLU A 1 103 ? -7.336 -0.523 15.799 1.00 97.81 103 GLU A N 1
ATOM 802 C CA . GLU A 1 103 ? -8.187 -0.754 16.973 1.00 97.81 103 GLU A CA 1
ATOM 803 C C . GLU A 1 103 ? -8.983 0.510 17.337 1.00 97.81 103 GLU A C 1
ATOM 805 O O . GLU A 1 103 ? -10.197 0.441 17.559 1.00 97.81 103 GLU A O 1
ATOM 810 N N . GLU A 1 104 ? -8.334 1.678 17.319 1.00 97.62 104 GLU A N 1
ATOM 811 C CA . GLU A 1 104 ? -8.999 2.967 17.528 1.00 97.62 104 GLU A CA 1
ATOM 812 C C . GLU A 1 104 ? -10.041 3.254 16.439 1.00 97.62 104 GLU A C 1
ATOM 814 O O . GLU A 1 104 ? -11.174 3.611 16.758 1.00 97.62 104 GLU A O 1
ATOM 819 N N . PHE A 1 105 ? -9.696 3.054 15.160 1.00 96.94 105 PHE A N 1
ATOM 820 C CA . PHE A 1 105 ? -10.614 3.295 14.043 1.00 96.94 105 PHE A CA 1
ATOM 821 C C . PHE A 1 105 ? -11.911 2.493 14.176 1.00 96.94 105 PHE A C 1
ATOM 823 O O . PHE A 1 105 ? -12.992 3.053 14.007 1.00 96.94 105 PHE A O 1
ATOM 830 N N . ILE A 1 106 ? -11.819 1.202 14.495 1.00 97.38 106 ILE A N 1
ATOM 831 C CA . ILE A 1 106 ? -12.994 0.327 14.607 1.00 97.38 106 ILE A CA 1
ATOM 832 C C . ILE A 1 106 ? -13.813 0.646 15.858 1.00 97.38 106 ILE A C 1
ATOM 834 O O . ILE A 1 106 ? -15.040 0.603 15.813 1.00 97.38 106 ILE A O 1
ATOM 838 N N . THR A 1 107 ? -13.152 1.028 16.953 1.00 97.44 107 THR A N 1
ATOM 839 C CA . THR A 1 107 ? -13.834 1.469 18.178 1.00 97.44 107 THR A CA 1
ATOM 840 C C . THR A 1 107 ? -14.635 2.751 17.944 1.00 97.44 107 THR A C 1
ATOM 842 O O . THR A 1 107 ? -15.763 2.876 18.417 1.00 97.44 107 THR A O 1
ATOM 845 N N . GLU A 1 108 ? -14.066 3.704 17.206 1.00 97.00 108 GLU A N 1
ATOM 846 C CA . GLU A 1 108 ? -14.695 4.992 16.899 1.00 97.00 108 GLU A CA 1
ATOM 847 C C . GLU A 1 108 ? -15.779 4.880 15.814 1.00 97.00 108 GLU A C 1
ATOM 849 O O . GLU A 1 108 ? -16.703 5.692 15.787 1.00 97.00 108 GLU A O 1
ATOM 854 N N . ASN A 1 109 ? -15.682 3.884 14.925 1.00 96.12 109 ASN A N 1
ATOM 855 C CA . ASN A 1 109 ? -16.506 3.775 13.719 1.00 96.12 109 ASN A CA 1
ATOM 856 C C . ASN A 1 109 ? -17.073 2.350 13.539 1.00 96.12 109 ASN A C 1
ATOM 858 O O . ASN A 1 109 ? -16.739 1.674 12.561 1.00 96.12 109 ASN A O 1
ATOM 862 N N . PRO A 1 110 ? -17.953 1.881 14.445 1.00 95.38 110 PRO A N 1
ATOM 863 C CA . PRO A 1 110 ? -18.457 0.502 14.437 1.00 95.38 110 PRO A CA 1
ATOM 864 C C . PRO A 1 110 ? -19.288 0.142 13.194 1.00 95.38 110 PRO A C 1
ATOM 866 O O . PRO A 1 110 ? -19.416 -1.035 12.867 1.00 95.38 110 PRO A O 1
ATOM 869 N N . ASP A 1 111 ? -19.825 1.140 12.485 1.00 94.38 111 ASP A N 1
ATOM 870 C CA . ASP A 1 111 ? -20.634 0.956 11.272 1.00 94.38 111 ASP A CA 1
ATOM 871 C C . ASP A 1 111 ? -19.802 0.986 9.971 1.00 94.38 111 ASP A C 1
ATOM 873 O O . ASP A 1 111 ? -20.359 0.979 8.869 1.00 94.38 111 ASP A O 1
ATOM 877 N N . ALA A 1 112 ? -18.468 1.057 10.061 1.00 95.38 112 ALA A N 1
ATOM 878 C CA . ALA A 1 112 ? -17.604 1.070 8.884 1.00 95.38 112 ALA A CA 1
ATOM 879 C C . ALA A 1 112 ? -17.738 -0.237 8.078 1.00 95.38 112 ALA A C 1
ATOM 881 O O . ALA A 1 112 ? -17.641 -1.335 8.616 1.00 95.38 112 ALA A O 1
ATOM 882 N N . GLY A 1 113 ? -17.941 -0.120 6.761 1.00 95.69 113 GLY A N 1
ATOM 883 C CA . GLY A 1 113 ? -18.146 -1.280 5.880 1.00 95.69 113 GLY A CA 1
ATOM 884 C C . GLY A 1 113 ? -16.889 -1.790 5.167 1.00 95.69 113 GLY A C 1
ATOM 885 O O . GLY A 1 113 ? -16.882 -2.914 4.669 1.00 95.69 113 GLY A O 1
ATOM 886 N N . ALA A 1 114 ? -15.843 -0.967 5.074 1.00 96.25 114 ALA A N 1
ATOM 887 C CA . ALA A 1 114 ? -14.593 -1.277 4.384 1.00 96.25 114 ALA A CA 1
ATOM 888 C C . ALA A 1 114 ? -13.482 -0.301 4.796 1.00 96.25 114 ALA A C 1
ATOM 890 O O . ALA A 1 114 ? -13.760 0.809 5.248 1.00 96.25 114 ALA A O 1
ATOM 891 N N . ILE A 1 115 ? -12.230 -0.699 4.570 1.00 96.81 115 ILE A N 1
ATOM 892 C CA . ILE A 1 115 ? -11.037 0.131 4.770 1.00 96.81 115 ILE A CA 1
ATOM 893 C C . ILE A 1 115 ? -10.307 0.280 3.436 1.00 96.81 115 ILE A C 1
ATOM 895 O O . ILE A 1 115 ? -10.121 -0.698 2.715 1.00 96.81 115 ILE A O 1
ATOM 899 N N . ILE A 1 116 ? -9.862 1.495 3.118 1.00 95.50 116 ILE A N 1
ATOM 900 C CA . ILE A 1 116 ? -8.969 1.768 1.987 1.00 95.50 116 ILE A CA 1
ATOM 901 C C . ILE A 1 116 ? -7.645 2.290 2.544 1.00 95.50 116 ILE A C 1
ATOM 903 O O . ILE A 1 116 ? -7.627 3.279 3.275 1.00 95.50 116 ILE A O 1
ATOM 907 N N . LEU A 1 117 ? -6.539 1.644 2.181 1.00 96.00 117 LEU A N 1
ATOM 908 C CA . LEU A 1 117 ? -5.190 2.099 2.502 1.00 96.00 117 LEU A CA 1
ATOM 909 C C . LEU A 1 117 ? -4.713 3.044 1.401 1.00 96.00 117 LEU A C 1
ATOM 911 O O . LEU A 1 117 ? -4.300 2.612 0.326 1.00 96.00 117 LEU A O 1
ATOM 915 N N . GLU A 1 118 ? -4.792 4.343 1.672 1.00 89.81 118 GLU A N 1
ATOM 916 C CA . GLU A 1 118 ? -4.349 5.375 0.729 1.00 89.81 118 GLU A CA 1
ATOM 917 C C . GLU A 1 118 ? -2.822 5.351 0.555 1.00 89.81 118 GLU A C 1
ATOM 919 O O . GLU A 1 118 ? -2.310 5.382 -0.565 1.00 89.81 118 GLU A O 1
ATOM 924 N N . CYS A 1 119 ? -2.086 5.177 1.656 1.00 89.44 119 CYS A N 1
ATOM 925 C CA . CYS A 1 119 ? -0.636 5.084 1.622 1.00 89.44 119 CYS A CA 1
ATOM 926 C C . CYS A 1 119 ? -0.177 3.680 1.202 1.00 89.44 119 CYS A C 1
ATOM 928 O O . CYS A 1 119 ? -0.397 2.693 1.907 1.00 89.44 119 CYS A O 1
ATOM 930 N N . THR A 1 120 ? 0.578 3.590 0.103 1.00 92.44 12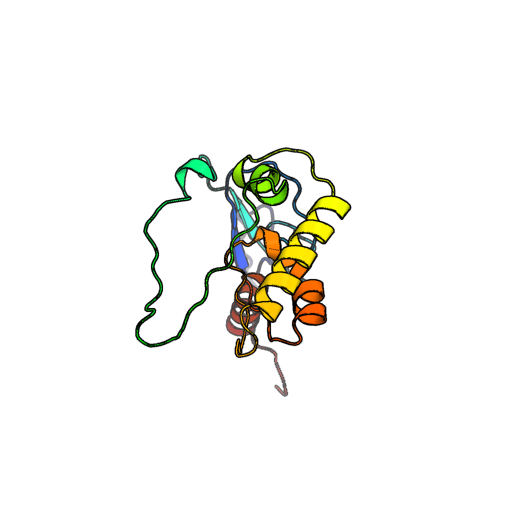0 THR A N 1
ATOM 931 C CA . THR A 1 120 ? 1.113 2.311 -0.403 1.00 92.44 120 THR A CA 1
ATOM 932 C C . THR A 1 120 ? 2.080 1.620 0.564 1.00 92.44 120 THR A C 1
ATOM 934 O O . THR A 1 120 ? 2.363 0.435 0.417 1.00 92.44 120 THR A O 1
ATOM 937 N N . ASN A 1 121 ? 2.628 2.352 1.538 1.00 94.19 121 ASN A N 1
ATOM 938 C CA . ASN A 1 121 ? 3.530 1.798 2.547 1.00 94.19 121 ASN A CA 1
ATOM 939 C C . ASN A 1 121 ? 2.794 1.072 3.683 1.00 94.19 121 ASN A C 1
ATOM 941 O O . ASN A 1 121 ? 3.437 0.386 4.471 1.00 94.19 121 ASN A O 1
ATOM 945 N N . MET A 1 122 ? 1.464 1.194 3.768 1.00 96.38 122 MET A N 1
ATOM 946 C CA . MET A 1 122 ? 0.641 0.449 4.731 1.00 96.38 122 MET A CA 1
ATOM 947 C C . MET A 1 122 ? 0.268 -0.953 4.231 1.00 96.38 122 MET A C 1
ATOM 949 O O . MET A 1 122 ? -0.134 -1.804 5.019 1.00 96.38 122 MET A O 1
ATOM 953 N N . CYS A 1 123 ? 0.436 -1.224 2.936 1.00 97.31 123 CYS A N 1
ATOM 954 C CA . CYS A 1 123 ? 0.073 -2.497 2.313 1.00 97.31 123 CYS A CA 1
ATOM 955 C C . CYS A 1 123 ? 0.756 -3.751 2.909 1.00 97.31 123 CYS A C 1
ATOM 957 O O . CYS A 1 123 ? 0.106 -4.796 2.961 1.00 97.31 123 CYS A O 1
ATOM 959 N N . PRO A 1 124 ? 2.005 -3.703 3.425 1.00 97.75 124 PRO A N 1
ATOM 960 C CA . PRO A 1 124 ? 2.584 -4.824 4.176 1.00 97.75 124 PRO A CA 1
ATOM 961 C C . PRO A 1 124 ? 1.730 -5.286 5.367 1.00 97.75 124 PRO A C 1
ATOM 963 O O . PRO A 1 124 ? 1.801 -6.444 5.771 1.00 97.75 124 PRO A O 1
ATOM 966 N N . PHE A 1 125 ? 0.896 -4.399 5.911 1.00 98.12 125 PHE A N 1
ATOM 967 C CA . PHE A 1 125 ? 0.090 -4.641 7.103 1.00 98.12 125 PHE A CA 1
ATOM 968 C C . PHE A 1 125 ? -1.373 -4.982 6.782 1.00 98.12 125 PHE A C 1
ATOM 970 O O . PHE A 1 125 ? -2.154 -5.223 7.701 1.00 98.12 125 PHE A O 1
ATOM 977 N N . THR A 1 126 ? -1.758 -5.061 5.500 1.00 98.12 126 THR A N 1
ATOM 978 C CA . THR A 1 126 ? -3.145 -5.300 5.056 1.00 98.12 126 THR A CA 1
ATOM 979 C C . THR A 1 126 ? -3.792 -6.506 5.743 1.00 98.12 126 THR A C 1
ATOM 981 O O . THR A 1 126 ? -4.941 -6.423 6.176 1.00 98.12 126 THR A O 1
ATOM 984 N N . ARG A 1 127 ? -3.061 -7.621 5.902 1.00 98.19 127 ARG A N 1
ATOM 985 C CA . ARG A 1 127 ? -3.570 -8.826 6.586 1.00 98.19 127 ARG A CA 1
ATOM 986 C C . ARG A 1 127 ? -3.892 -8.556 8.056 1.00 98.19 127 ARG A C 1
ATOM 988 O O . ARG A 1 127 ? -4.981 -8.903 8.493 1.00 98.19 127 ARG A O 1
ATOM 995 N N . MET A 1 128 ? -2.983 -7.906 8.782 1.00 98.44 128 MET A N 1
ATOM 996 C CA . MET A 1 128 ? -3.174 -7.557 10.192 1.00 98.44 128 MET A CA 1
ATOM 997 C C . MET A 1 128 ? -4.365 -6.612 10.373 1.00 98.44 128 MET A C 1
ATOM 999 O O . MET A 1 128 ? -5.199 -6.835 11.245 1.00 98.44 128 MET A O 1
ATOM 1003 N N . ILE A 1 129 ? -4.486 -5.600 9.511 1.00 98.44 129 ILE A N 1
ATOM 1004 C CA . ILE A 1 129 ? -5.618 -4.665 9.529 1.00 98.44 129 ILE A CA 1
ATOM 1005 C C . ILE A 1 129 ? -6.932 -5.421 9.294 1.00 98.44 129 ILE A C 1
ATOM 1007 O O . ILE A 1 129 ? -7.908 -5.201 10.010 1.00 98.44 129 ILE A O 1
ATOM 1011 N N . HIS A 1 130 ? -6.958 -6.348 8.335 1.00 98.56 130 HIS A N 1
ATOM 1012 C CA . HIS A 1 130 ? -8.129 -7.181 8.063 1.00 98.56 130 HIS A CA 1
ATOM 1013 C C . HIS A 1 130 ? -8.474 -8.107 9.245 1.00 98.56 130 HIS A C 1
ATOM 1015 O O . HIS A 1 130 ? -9.646 -8.226 9.592 1.00 98.56 130 HIS A O 1
ATOM 1021 N N . ASP A 1 131 ? -7.476 -8.719 9.894 1.00 98.56 131 ASP A N 1
ATOM 1022 C CA . ASP A 1 131 ? -7.666 -9.563 11.085 1.00 98.56 131 ASP A CA 1
ATOM 1023 C C . ASP A 1 131 ? -8.265 -8.795 12.268 1.00 98.56 131 ASP A C 1
ATOM 1025 O O . ASP A 1 131 ? -9.186 -9.291 12.912 1.00 98.56 131 ASP A O 1
ATOM 1029 N N . ILE A 1 132 ? -7.760 -7.590 12.547 1.00 98.31 132 ILE A N 1
ATOM 1030 C CA . ILE A 1 132 ? -8.227 -6.754 13.663 1.00 98.31 132 ILE A CA 1
ATOM 1031 C C . ILE A 1 132 ? -9.627 -6.206 13.380 1.00 98.31 132 ILE A C 1
ATOM 1033 O O . ILE A 1 132 ? -10.492 -6.229 14.251 1.00 98.31 132 ILE A O 1
ATOM 1037 N N . SER A 1 133 ? -9.847 -5.690 12.170 1.00 98.06 133 SER A N 1
ATOM 1038 C CA . SER A 1 133 ? -11.097 -5.005 11.832 1.00 98.06 133 SER A CA 1
ATOM 1039 C C . SER A 1 133 ? -12.251 -5.947 11.512 1.00 98.06 133 SER A C 1
ATOM 1041 O O . SER A 1 133 ? -13.408 -5.567 11.664 1.00 98.06 133 SER A O 1
ATOM 1043 N N . GLY A 1 134 ? -11.962 -7.143 10.994 1.00 98.06 134 GLY A N 1
ATOM 1044 C CA . GLY A 1 134 ? -12.971 -7.999 10.371 1.00 98.06 134 GLY A CA 1
ATOM 1045 C C . GLY A 1 134 ? -13.558 -7.420 9.074 1.00 98.06 134 GLY A C 1
ATOM 1046 O O . GLY A 1 134 ? -14.467 -8.021 8.500 1.00 98.06 134 GLY A O 1
ATOM 1047 N N . LEU A 1 135 ? -13.048 -6.283 8.585 1.00 98.31 135 LEU A N 1
ATOM 1048 C CA . LEU A 1 135 ? -13.557 -5.582 7.407 1.00 98.31 135 LEU A CA 1
ATOM 1049 C C . LEU A 1 135 ? -12.738 -5.911 6.156 1.00 98.31 135 LEU A C 1
ATOM 1051 O O . LEU A 1 135 ? -11.540 -6.185 6.260 1.00 98.31 135 LEU A O 1
ATOM 1055 N N . PRO A 1 136 ? -13.331 -5.836 4.952 1.00 98.25 136 PRO A N 1
ATOM 1056 C CA . PRO A 1 136 ? -12.569 -5.820 3.710 1.00 98.25 136 PRO A CA 1
ATOM 1057 C C . PRO A 1 136 ? -11.573 -4.651 3.692 1.00 98.25 136 PRO A C 1
ATOM 1059 O O . PRO A 1 136 ? -11.955 -3.505 3.937 1.00 98.25 136 PRO A O 1
ATOM 1062 N N . VAL A 1 137 ? -10.311 -4.941 3.367 1.00 98.12 137 VAL A N 1
ATOM 1063 C CA . VAL A 1 137 ? -9.240 -3.943 3.235 1.00 98.12 137 VAL A CA 1
ATOM 1064 C C . VAL A 1 137 ? -8.808 -3.873 1.775 1.00 98.12 137 VAL A C 1
ATOM 1066 O O . VAL A 1 137 ? -8.488 -4.899 1.173 1.00 98.12 137 VAL A O 1
ATOM 1069 N N . PHE A 1 138 ? -8.815 -2.667 1.216 1.00 97.56 138 PHE A N 1
ATOM 1070 C CA . PHE A 1 138 ? -8.454 -2.379 -0.166 1.00 97.56 138 PHE A CA 1
ATOM 1071 C C . PHE A 1 138 ? -7.180 -1.545 -0.221 1.00 97.56 138 PHE A C 1
ATOM 1073 O O . PHE A 1 138 ? -7.054 -0.535 0.469 1.00 97.56 138 PHE A O 1
ATOM 1080 N N . ASP A 1 139 ? -6.255 -1.935 -1.083 1.00 97.00 139 ASP A N 1
ATOM 1081 C CA . ASP A 1 139 ? -4.980 -1.266 -1.271 1.00 97.00 139 ASP A CA 1
ATOM 1082 C C . ASP A 1 139 ? -4.531 -1.272 -2.745 1.00 97.00 139 ASP A C 1
ATOM 1084 O O . ASP A 1 139 ? -5.194 -1.810 -3.644 1.00 97.00 139 ASP A O 1
ATOM 1088 N N . ILE A 1 140 ? -3.380 -0.652 -3.014 1.00 96.19 140 ILE A N 1
ATOM 1089 C CA . ILE A 1 140 ? -2.839 -0.563 -4.373 1.00 96.19 140 ILE A CA 1
ATOM 1090 C C . ILE A 1 140 ? -2.453 -1.933 -4.951 1.00 96.19 140 ILE A C 1
ATOM 1092 O O . ILE A 1 140 ? -2.535 -2.127 -6.165 1.00 96.19 140 ILE A O 1
ATOM 1096 N N . ASN A 1 141 ? -2.066 -2.908 -4.123 1.00 97.19 141 ASN A N 1
ATOM 1097 C CA . ASN A 1 141 ? -1.707 -4.239 -4.603 1.00 97.19 141 ASN A CA 1
ATOM 1098 C C . ASN A 1 141 ? -2.944 -4.974 -5.115 1.00 97.19 141 ASN A C 1
ATOM 1100 O O . ASN A 1 141 ? -2.850 -5.672 -6.128 1.00 97.19 141 ASN A O 1
ATOM 1104 N N . ASN A 1 142 ? -4.110 -4.792 -4.483 1.00 96.75 142 ASN A N 1
ATOM 1105 C CA . ASN A 1 142 ? -5.369 -5.315 -5.020 1.00 96.75 142 ASN A CA 1
ATOM 1106 C C . ASN A 1 142 ? -5.641 -4.755 -6.422 1.00 96.75 142 ASN A C 1
ATOM 1108 O O . ASN A 1 142 ? -5.959 -5.520 -7.336 1.00 96.75 142 ASN A O 1
ATOM 1112 N N . LEU A 1 143 ? -5.455 -3.444 -6.618 1.00 95.81 143 LEU A N 1
ATOM 1113 C CA . LEU A 1 143 ? -5.633 -2.805 -7.924 1.00 95.81 143 LEU A CA 1
ATOM 1114 C C . LEU A 1 143 ? -4.633 -3.333 -8.962 1.00 95.81 143 LEU A C 1
ATOM 1116 O O . LEU A 1 143 ? -5.020 -3.643 -10.088 1.00 95.81 143 LEU A O 1
ATOM 1120 N N . VAL A 1 144 ? -3.357 -3.476 -8.601 1.00 96.69 144 VAL A N 1
ATOM 1121 C CA . VAL A 1 144 ? -2.328 -4.008 -9.508 1.00 96.69 144 VAL A CA 1
ATOM 1122 C C . VAL A 1 144 ? -2.641 -5.454 -9.908 1.00 96.69 144 VAL A C 1
ATOM 1124 O O . VAL A 1 144 ? -2.543 -5.790 -11.089 1.00 96.69 144 VAL A O 1
ATOM 1127 N N . ASN A 1 145 ? -3.097 -6.292 -8.974 1.00 96.06 145 ASN A N 1
ATOM 1128 C CA . ASN A 1 145 ? -3.567 -7.647 -9.275 1.00 96.06 145 ASN A CA 1
ATOM 1129 C C . ASN A 1 145 ? -4.797 -7.636 -10.198 1.00 96.06 145 ASN A C 1
ATOM 1131 O O . ASN A 1 145 ? -4.847 -8.383 -11.174 1.00 96.06 145 ASN A O 1
ATOM 1135 N N . PHE A 1 146 ? -5.768 -6.754 -9.953 1.00 96.44 146 PHE A N 1
ATOM 1136 C CA . PHE A 1 146 ? -6.932 -6.591 -10.827 1.00 96.44 146 PHE A CA 1
ATOM 1137 C C . PHE A 1 146 ? -6.535 -6.191 -12.259 1.00 96.44 146 PHE A C 1
ATOM 1139 O O . PHE A 1 146 ? -7.010 -6.779 -13.237 1.00 96.44 146 PHE A O 1
ATOM 1146 N N . ILE A 1 147 ? -5.608 -5.238 -12.400 1.00 96.00 147 ILE A N 1
ATOM 1147 C CA . ILE A 1 147 ? -5.040 -4.847 -13.695 1.00 96.00 147 ILE A CA 1
ATOM 1148 C C . ILE A 1 147 ? -4.316 -6.035 -14.335 1.00 96.00 147 ILE A C 1
ATOM 1150 O O . ILE A 1 147 ? -4.501 -6.276 -15.527 1.00 96.00 147 ILE A O 1
ATOM 1154 N N . HIS A 1 148 ? -3.547 -6.813 -13.564 1.00 95.69 148 HIS A N 1
ATOM 1155 C CA . HIS A 1 148 ? -2.843 -7.996 -14.066 1.00 95.69 148 HIS A CA 1
ATOM 1156 C C . HIS A 1 148 ? -3.807 -8.999 -14.695 1.00 95.69 148 HIS A C 1
ATOM 1158 O O . HIS A 1 148 ? -3.611 -9.406 -15.841 1.00 95.69 148 HIS A O 1
ATOM 1164 N N . TYR A 1 149 ? -4.888 -9.334 -13.991 1.00 95.12 149 TYR A N 1
ATOM 1165 C CA . TYR A 1 149 ? -5.917 -10.231 -14.511 1.00 95.12 149 TYR A CA 1
ATOM 1166 C C . TYR A 1 149 ? -6.652 -9.658 -15.724 1.00 95.12 149 TYR A C 1
ATOM 1168 O O . TYR A 1 149 ? -7.113 -10.420 -16.570 1.00 95.12 149 TYR A O 1
ATOM 1176 N N . SER A 1 150 ? -6.729 -8.334 -15.849 1.00 94.44 150 SER A N 1
ATOM 1177 C CA . SER A 1 150 ? -7.351 -7.676 -17.001 1.00 94.44 150 SER A CA 1
ATOM 1178 C C . SER A 1 150 ? -6.464 -7.725 -18.251 1.00 94.44 150 SER A C 1
ATOM 1180 O O . SER A 1 150 ? -6.966 -7.918 -19.356 1.00 94.44 150 SER A O 1
ATOM 1182 N N . VAL A 1 151 ? -5.142 -7.583 -18.099 1.00 93.56 151 VAL A N 1
ATOM 1183 C CA . VAL A 1 151 ? -4.190 -7.651 -19.228 1.00 93.56 151 VAL A CA 1
ATOM 1184 C C . VAL A 1 151 ? -3.771 -9.081 -19.572 1.00 93.56 151 VAL A C 1
ATOM 1186 O O . VAL A 1 151 ? -3.390 -9.360 -20.709 1.00 93.56 151 VAL A O 1
ATOM 1189 N N . LYS A 1 152 ? -3.840 -9.996 -18.602 1.00 91.56 152 LYS A N 1
ATOM 1190 C CA . LYS A 1 152 ? -3.501 -11.413 -18.741 1.00 91.56 152 LYS A CA 1
ATOM 1191 C C . LYS A 1 152 ? -4.633 -12.276 -18.162 1.00 91.56 152 LYS A C 1
ATOM 1193 O O . LYS A 1 152 ? -4.463 -12.894 -17.109 1.00 91.56 152 LYS A O 1
ATOM 1198 N N . PRO A 1 153 ? -5.795 -12.327 -18.835 1.00 91.56 153 PRO A N 1
ATOM 1199 C CA . PRO A 1 153 ? -6.954 -13.050 -18.331 1.00 91.56 153 PRO A CA 1
ATOM 1200 C C . PRO A 1 153 ? -6.658 -14.537 -18.156 1.00 91.56 153 PRO A C 1
ATOM 1202 O O . PRO A 1 153 ? -6.000 -15.175 -18.985 1.00 91.56 153 PRO A O 1
ATOM 1205 N N . ARG A 1 154 ? -7.171 -15.102 -17.058 1.00 90.88 154 ARG A N 1
ATOM 1206 C CA . ARG A 1 154 ? -7.057 -16.534 -16.787 1.00 90.88 154 ARG A CA 1
ATOM 1207 C C . ARG A 1 154 ? -7.847 -17.309 -17.839 1.00 90.88 154 ARG A C 1
ATOM 1209 O O . ARG A 1 154 ? -9.029 -17.063 -18.061 1.00 90.88 154 ARG A O 1
ATOM 1216 N N . LYS A 1 155 ? -7.194 -18.291 -18.451 1.00 92.25 155 LYS A N 1
ATOM 1217 C CA . LYS A 1 155 ? -7.851 -19.287 -19.294 1.00 92.25 155 LYS A CA 1
ATOM 1218 C C . LYS A 1 155 ? -8.542 -20.314 -18.398 1.00 92.25 155 LYS A C 1
ATOM 1220 O O . LYS A 1 155 ? -7.869 -21.045 -17.675 1.00 92.25 155 LYS A O 1
ATOM 1225 N N . TYR A 1 156 ? -9.874 -20.338 -18.421 1.00 92.56 156 TYR A N 1
ATOM 1226 C CA . TYR A 1 156 ? -10.673 -21.238 -17.580 1.00 92.56 156 TYR A CA 1
ATOM 1227 C C . TYR A 1 156 ? -10.995 -22.576 -18.255 1.00 92.56 156 TYR A C 1
ATOM 1229 O O . TYR A 1 156 ? -11.071 -23.587 -17.567 1.00 92.56 156 TYR A O 1
ATOM 1237 N N . ILE A 1 157 ? -11.171 -22.595 -19.582 1.00 92.44 157 ILE A N 1
ATOM 1238 C CA . ILE A 1 157 ? -11.556 -23.806 -20.331 1.00 92.44 157 ILE A CA 1
ATOM 1239 C C . ILE A 1 157 ? -10.688 -23.968 -21.587 1.00 92.44 157 ILE A C 1
ATOM 1241 O O . ILE A 1 157 ? -9.977 -24.963 -21.718 1.00 92.44 157 ILE A O 1
ATOM 1245 N N . ILE A 1 158 ? -10.714 -22.983 -22.495 1.00 68.31 158 ILE A N 1
ATOM 1246 C CA . ILE A 1 158 ? -10.014 -22.986 -23.795 1.00 68.31 158 ILE A CA 1
ATOM 1247 C C . ILE A 1 158 ? -9.391 -21.624 -24.081 1.00 68.31 158 ILE A C 1
ATOM 1249 O O . ILE A 1 158 ? -9.852 -20.630 -23.488 1.00 68.31 158 ILE A O 1
#